Protein AF-A0A5R9QE87-F1 (afdb_monomer_lite)

Radius of gyration: 13.44 Å; chains: 1; bounding box: 31×34×35 Å

Foldseek 3Di:
DPDQDPQLVLCCQQPQVCPDFSPCNQVSCVVVVWHFDDPPQKTKTAHPVRQKIWIDGTNFKIKMWGAADPDPCNQVSSQVSNCVSQVHPGDPAPQDWGDRDNFIWTWGWDRPRTTMTMTGGDDD

Sequence (124 aa):
HPAPDPAIAAFRSICLETAPSFAGASAAARQLGIGLTDMGFVRLGMTADKSMGVQVKDNSECAVTTPSQADDQLTRRFLAMIAEVTGTPPGRQVPVKVSVGDQTFIFTHDRNGGEAYVMLRPEP

Secondary structure (DSSP, 8-state):
-PPPPHHHHHHIIIIITTTTTTTTHHHHHHHTT--PEE-SS-EEEE-TTSS-EEEEETTTEEEEEES----TTHHHHHHHHHHHHHTSPPPSSSSEEEEETTEEEEEEEE-SSSEEEEEEPPP-

Organism: NCBI:txid1056496

pLDDT: mean 92.94, std 8.83, range [39.59, 98.31]

Structure (mmCIF, N/CA/C/O backbone):
data_AF-A0A5R9QE87-F1
#
_entry.id   AF-A0A5R9QE87-F1
#
loop_
_atom_site.group_PDB
_atom_site.id
_atom_site.type_symbol
_atom_site.label_atom_id
_atom_site.label_alt_id
_atom_site.label_comp_id
_atom_site.label_asym_id
_atom_site.label_entity_id
_atom_site.label_seq_id
_atom_site.pdbx_PDB_ins_code
_atom_site.Cartn_x
_atom_site.Cartn_y
_atom_site.Cartn_z
_atom_site.occupancy
_atom_site.B_iso_or_equiv
_atom_site.auth_seq_id
_atom_site.auth_comp_id
_atom_site.auth_asym_id
_atom_site.auth_atom_id
_atom_site.pdbx_PDB_model_num
ATOM 1 N N . HIS A 1 1 ? -5.321 14.055 -16.253 1.00 39.59 1 HIS A N 1
ATOM 2 C CA . HIS A 1 1 ? -4.822 13.438 -15.009 1.00 39.59 1 HIS A CA 1
ATOM 3 C C . HIS A 1 1 ? -3.501 12.765 -15.346 1.00 39.59 1 HIS A C 1
ATOM 5 O O . HIS A 1 1 ? -3.499 12.040 -16.337 1.00 39.59 1 HIS A O 1
ATOM 11 N N . PRO A 1 2 ? -2.387 13.024 -14.639 1.00 50.38 2 PRO A N 1
ATOM 12 C CA . PRO A 1 2 ? -1.219 12.158 -14.775 1.00 50.38 2 PRO A CA 1
ATOM 13 C C . PRO A 1 2 ? -1.612 10.733 -14.362 1.00 50.38 2 PRO A C 1
ATOM 15 O O . PRO A 1 2 ? -2.500 10.560 -13.522 1.00 50.38 2 PRO A O 1
ATOM 18 N N . ALA A 1 3 ? -1.002 9.732 -14.994 1.00 58.00 3 ALA A N 1
ATOM 19 C CA . ALA A 1 3 ? -1.216 8.337 -14.630 1.00 58.00 3 ALA A CA 1
ATOM 20 C C . ALA A 1 3 ? -0.857 8.122 -13.144 1.00 58.00 3 ALA A C 1
ATOM 22 O O . ALA A 1 3 ? 0.055 8.792 -12.645 1.00 58.00 3 ALA A O 1
ATOM 23 N N . PRO A 1 4 ? -1.574 7.242 -12.422 1.00 68.25 4 PRO A N 1
ATOM 24 C CA . PRO A 1 4 ? -1.214 6.908 -11.052 1.00 68.25 4 PRO A CA 1
ATOM 25 C C . PRO A 1 4 ? 0.215 6.359 -11.005 1.00 68.25 4 PRO A C 1
ATOM 27 O O . PRO A 1 4 ? 0.641 5.639 -11.909 1.00 68.25 4 PRO A O 1
ATOM 30 N N . ASP A 1 5 ? 0.947 6.721 -9.952 1.00 89.06 5 ASP A N 1
ATOM 31 C CA . ASP A 1 5 ? 2.283 6.186 -9.699 1.00 89.06 5 ASP A CA 1
ATOM 32 C C . ASP A 1 5 ? 2.222 4.643 -9.630 1.00 89.06 5 ASP A C 1
ATOM 34 O O . ASP A 1 5 ? 1.341 4.114 -8.936 1.00 89.06 5 ASP A O 1
ATOM 38 N N . PRO A 1 6 ? 3.107 3.908 -10.335 1.00 92.69 6 PRO A N 1
ATOM 39 C CA . PRO A 1 6 ? 3.062 2.449 -10.379 1.00 92.69 6 PRO A CA 1
ATOM 40 C C . PRO A 1 6 ? 3.120 1.779 -9.003 1.00 92.69 6 PRO A C 1
ATOM 42 O O . PRO A 1 6 ? 2.453 0.765 -8.806 1.00 92.69 6 PRO A O 1
ATOM 45 N N . ALA A 1 7 ? 3.858 2.342 -8.041 1.00 95.25 7 ALA A N 1
ATOM 46 C CA . ALA A 1 7 ? 3.967 1.775 -6.701 1.00 95.25 7 ALA A CA 1
ATOM 47 C C . ALA A 1 7 ? 2.696 2.010 -5.882 1.00 95.25 7 ALA A C 1
ATOM 49 O O . ALA A 1 7 ? 2.234 1.101 -5.196 1.00 95.25 7 ALA A O 1
ATOM 50 N N . ILE A 1 8 ? 2.068 3.183 -6.008 1.00 96.81 8 ILE A N 1
ATOM 51 C CA . ILE A 1 8 ? 0.759 3.453 -5.389 1.00 96.81 8 ILE A CA 1
ATOM 52 C C . ILE A 1 8 ? -0.322 2.536 -5.986 1.00 96.81 8 ILE A C 1
ATOM 54 O O . ILE A 1 8 ? -1.160 2.006 -5.252 1.00 96.81 8 ILE A O 1
ATOM 58 N N . ALA A 1 9 ? -0.295 2.304 -7.302 1.00 95.94 9 ALA A N 1
ATOM 59 C CA . ALA A 1 9 ? -1.211 1.378 -7.968 1.00 95.94 9 ALA A CA 1
ATOM 60 C C . ALA A 1 9 ? -0.979 -0.080 -7.531 1.00 95.94 9 ALA A C 1
ATOM 62 O O . ALA A 1 9 ? -1.936 -0.800 -7.236 1.00 95.94 9 ALA A O 1
ATOM 63 N N . ALA A 1 10 ? 0.283 -0.501 -7.420 1.00 97.12 10 ALA A N 1
ATOM 64 C CA . ALA A 1 10 ? 0.641 -1.813 -6.895 1.00 97.12 10 ALA A CA 1
ATOM 65 C C . ALA A 1 10 ? 0.196 -1.976 -5.439 1.00 97.12 10 ALA A C 1
ATOM 67 O O . ALA A 1 10 ? -0.394 -2.994 -5.090 1.00 97.12 10 ALA A O 1
ATOM 68 N N . PHE A 1 11 ? 0.397 -0.960 -4.598 1.00 98.31 11 PHE A N 1
ATOM 69 C CA . PHE A 1 11 ? -0.050 -0.981 -3.210 1.00 98.31 11 PHE A CA 1
ATOM 70 C C . PHE A 1 11 ? -1.569 -1.126 -3.103 1.00 98.31 11 PHE A C 1
ATOM 72 O O . PHE A 1 11 ? -2.049 -1.933 -2.307 1.00 98.31 11 PHE A O 1
ATOM 79 N N . ARG A 1 12 ? -2.336 -0.388 -3.917 1.00 97.62 12 ARG A N 1
ATOM 80 C CA . ARG A 1 12 ? -3.797 -0.534 -3.981 1.00 97.62 12 ARG A CA 1
ATOM 81 C C . ARG A 1 12 ? -4.185 -1.990 -4.235 1.00 97.62 12 ARG A C 1
ATOM 83 O O . ARG A 1 12 ? -4.914 -2.569 -3.436 1.00 97.62 12 ARG A O 1
ATOM 90 N N . SER A 1 13 ? -3.662 -2.571 -5.313 1.00 97.38 13 SER A N 1
ATOM 91 C CA . SER A 1 13 ? -4.058 -3.906 -5.765 1.00 97.38 13 SER A CA 1
ATOM 92 C C . SER A 1 13 ? -3.563 -5.022 -4.844 1.00 97.38 13 SER A C 1
ATOM 94 O O . SER A 1 13 ? -4.297 -5.960 -4.548 1.00 97.38 13 SER A O 1
ATOM 96 N N . ILE A 1 14 ? -2.320 -4.929 -4.366 1.00 98.06 14 ILE A N 1
ATOM 97 C CA . ILE A 1 14 ? -1.693 -5.984 -3.567 1.00 98.06 14 ILE A CA 1
ATOM 98 C C . ILE A 1 14 ? -2.084 -5.869 -2.098 1.00 98.06 14 ILE A C 1
ATOM 100 O O . ILE A 1 14 ? -2.413 -6.884 -1.494 1.00 98.06 14 ILE A O 1
ATOM 104 N N . CYS A 1 15 ? -2.037 -4.673 -1.512 1.00 97.88 15 CYS A N 1
ATOM 105 C CA . CYS A 1 15 ? -2.247 -4.487 -0.079 1.00 97.88 15 CYS A CA 1
ATOM 106 C C . CYS A 1 15 ? -3.704 -4.163 0.239 1.00 97.88 15 CYS A C 1
ATOM 108 O O . CYS A 1 15 ? -4.350 -4.895 0.985 1.00 97.88 15 CYS A O 1
ATOM 110 N N . LEU A 1 16 ? -4.231 -3.076 -0.324 1.00 96.56 16 LEU A N 1
ATOM 111 C CA . LEU A 1 16 ? -5.503 -2.519 0.135 1.00 96.56 16 LEU A CA 1
ATOM 112 C C . LEU A 1 16 ? -6.711 -3.354 -0.311 1.00 96.56 16 LEU A C 1
ATOM 114 O O . LEU A 1 16 ? -7.603 -3.607 0.490 1.00 96.56 16 LEU A O 1
ATOM 118 N N . GLU A 1 17 ? -6.718 -3.836 -1.553 1.00 96.44 17 GLU A N 1
ATOM 119 C CA . GLU A 1 17 ? -7.808 -4.656 -2.104 1.00 96.44 17 GLU A CA 1
ATOM 120 C C . GLU A 1 17 ? -7.797 -6.105 -1.590 1.00 96.44 17 GLU A C 1
ATOM 122 O O . GLU A 1 17 ? -8.800 -6.808 -1.701 1.00 96.44 17 GLU A O 1
ATOM 127 N N . THR A 1 18 ? -6.686 -6.564 -1.001 1.00 96.88 18 THR A N 1
ATOM 128 C CA . THR A 1 18 ? -6.571 -7.924 -0.438 1.00 96.88 18 THR A CA 1
ATOM 129 C C . THR A 1 18 ? -6.587 -7.950 1.090 1.00 96.88 18 THR A C 1
ATOM 131 O O . THR A 1 18 ? -6.600 -9.025 1.701 1.00 96.88 18 THR A O 1
ATOM 134 N N . ALA A 1 19 ? -6.622 -6.777 1.720 1.00 95.94 19 ALA A N 1
ATOM 135 C CA . ALA A 1 19 ? -6.898 -6.619 3.134 1.00 95.94 19 ALA A CA 1
ATOM 136 C C . ALA A 1 19 ? -8.312 -7.145 3.483 1.00 95.94 19 ALA A C 1
ATOM 138 O O . ALA A 1 19 ? -9.198 -7.189 2.631 1.00 95.94 19 ALA A O 1
ATOM 139 N N . PRO A 1 20 ? -8.555 -7.557 4.739 1.00 94.69 20 PRO A N 1
ATOM 140 C CA . PRO A 1 20 ? -7.648 -7.429 5.877 1.00 94.69 20 PRO A CA 1
ATOM 141 C C . PRO A 1 20 ? -6.603 -8.550 5.995 1.00 94.69 20 PRO A C 1
ATOM 143 O O . PRO A 1 20 ? -5.625 -8.365 6.715 1.00 94.69 20 PRO A O 1
ATOM 146 N N . SER A 1 21 ? -6.781 -9.701 5.340 1.00 93.88 21 SER A N 1
ATOM 147 C CA . SER A 1 21 ? -5.917 -10.880 5.547 1.00 93.88 21 SER A CA 1
ATOM 148 C C . SER A 1 21 ? -4.694 -10.948 4.632 1.00 93.88 21 SER A C 1
ATOM 150 O O . SER A 1 21 ? -3.725 -11.625 4.970 1.00 93.88 21 SER A O 1
ATOM 152 N N . PHE A 1 22 ? -4.732 -10.253 3.494 1.00 95.62 22 PHE A N 1
ATOM 153 C CA . PHE A 1 22 ? -3.742 -10.311 2.416 1.00 95.62 22 PHE A CA 1
ATOM 154 C C . PHE A 1 22 ? -3.695 -11.643 1.647 1.00 95.62 22 PHE A C 1
ATOM 156 O O . PHE A 1 22 ? -2.727 -11.937 0.936 1.00 95.62 22 PHE A O 1
ATOM 163 N N . ALA A 1 23 ? -4.749 -12.462 1.730 1.00 94.75 23 ALA A N 1
ATOM 164 C CA . ALA A 1 23 ? -4.802 -13.768 1.064 1.00 94.75 23 ALA A CA 1
ATOM 165 C C . ALA A 1 23 ? -4.642 -13.666 -0.470 1.00 94.75 23 ALA A C 1
ATOM 167 O O . ALA A 1 23 ? -3.957 -14.482 -1.087 1.00 94.75 23 ALA A O 1
ATOM 168 N N . GLY A 1 24 ? -5.212 -12.623 -1.084 1.00 96.25 24 GLY A N 1
ATOM 169 C CA . GLY A 1 24 ? -5.120 -12.370 -2.527 1.00 96.25 24 GLY A CA 1
ATOM 170 C C . GLY A 1 24 ? -3.789 -11.773 -3.001 1.00 96.25 24 GLY A C 1
ATOM 171 O O . GLY A 1 24 ? -3.556 -11.702 -4.208 1.00 96.25 24 GLY A O 1
ATOM 172 N N . ALA A 1 25 ? -2.901 -11.365 -2.087 1.00 97.06 25 ALA A N 1
ATOM 173 C CA . ALA A 1 25 ? -1.736 -10.542 -2.418 1.00 97.06 25 ALA A CA 1
ATOM 174 C C . ALA A 1 25 ? -0.781 -11.213 -3.419 1.00 97.06 25 ALA A C 1
ATOM 176 O O . ALA A 1 25 ? -0.321 -10.569 -4.357 1.00 97.06 25 ALA A O 1
ATOM 177 N N . SER A 1 26 ? -0.531 -12.523 -3.295 1.00 96.38 26 SER A N 1
ATOM 178 C CA . SER A 1 26 ? 0.308 -13.257 -4.258 1.00 96.38 26 SER A CA 1
ATOM 179 C C . SER A 1 26 ? -0.290 -13.300 -5.663 1.00 96.38 26 SER A C 1
ATOM 181 O O . SER A 1 26 ? 0.459 -13.263 -6.636 1.00 96.38 26 SER A O 1
ATOM 183 N N . ALA A 1 27 ? -1.615 -13.401 -5.791 1.00 97.38 27 ALA A N 1
ATOM 184 C CA . ALA A 1 27 ? -2.264 -13.412 -7.097 1.00 97.38 27 ALA A CA 1
ATOM 185 C C . ALA A 1 27 ? -2.202 -12.023 -7.748 1.00 97.38 27 ALA A C 1
ATOM 187 O O . ALA A 1 27 ? -1.815 -11.921 -8.911 1.00 97.38 27 ALA A O 1
ATOM 188 N N . ALA A 1 28 ? -2.487 -10.968 -6.979 1.00 97.44 28 ALA A N 1
ATOM 189 C CA . ALA A 1 28 ? -2.382 -9.581 -7.430 1.00 97.44 28 ALA A CA 1
ATOM 190 C C . ALA A 1 28 ? -0.941 -9.214 -7.831 1.00 97.44 28 ALA A C 1
ATOM 192 O O . ALA A 1 28 ? -0.702 -8.698 -8.919 1.00 97.44 28 ALA A O 1
ATOM 193 N N . ALA A 1 29 ? 0.049 -9.576 -7.009 1.00 97.00 29 ALA A N 1
ATOM 194 C CA . ALA A 1 29 ? 1.460 -9.327 -7.299 1.00 97.00 29 ALA A CA 1
ATOM 195 C C . ALA A 1 29 ? 1.911 -9.987 -8.614 1.00 97.00 29 ALA A C 1
ATOM 197 O O . ALA A 1 29 ? 2.606 -9.366 -9.418 1.00 97.00 29 ALA A O 1
ATOM 198 N N . ARG A 1 30 ? 1.451 -11.215 -8.894 1.00 96.31 30 ARG A N 1
ATOM 199 C CA . ARG A 1 30 ? 1.761 -11.918 -10.150 1.00 96.31 30 ARG A CA 1
ATOM 200 C C . ARG A 1 30 ? 1.217 -11.204 -11.385 1.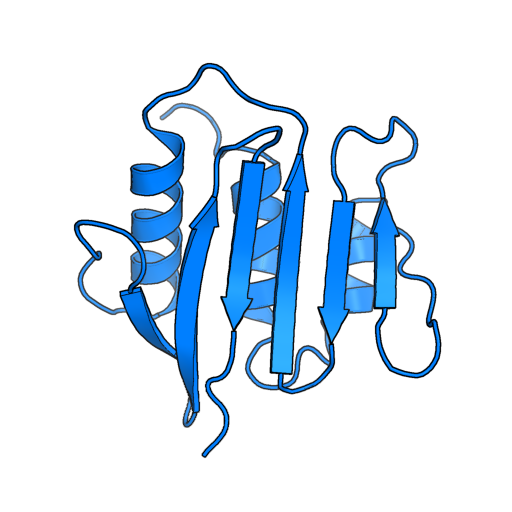00 96.31 30 ARG A C 1
ATOM 202 O O . ARG A 1 30 ? 1.890 -11.216 -12.411 1.00 96.31 30 ARG A O 1
ATOM 209 N N . GLN A 1 31 ? 0.048 -10.565 -11.298 1.00 94.75 31 GLN A N 1
ATOM 210 C CA . GLN A 1 31 ? -0.504 -9.765 -12.404 1.00 94.75 31 GLN A CA 1
ATOM 211 C C . GLN A 1 31 ? 0.379 -8.555 -12.741 1.00 94.75 31 GLN A C 1
ATOM 213 O O . GLN A 1 31 ? 0.364 -8.078 -13.871 1.00 94.75 31 GLN A O 1
ATOM 218 N N . LEU A 1 32 ? 1.188 -8.109 -11.779 1.00 92.75 32 LEU A N 1
ATOM 219 C CA . LEU A 1 32 ? 2.155 -7.021 -11.919 1.00 92.75 32 LEU A CA 1
ATOM 220 C C . LEU A 1 32 ? 3.579 -7.526 -12.214 1.00 92.75 32 LEU A C 1
ATOM 222 O O . LEU A 1 32 ? 4.533 -6.754 -12.167 1.00 92.75 32 LEU A O 1
ATOM 226 N N . GLY A 1 33 ? 3.744 -8.820 -12.509 1.00 94.19 33 GLY A N 1
ATOM 227 C CA . GLY A 1 33 ? 5.047 -9.425 -12.797 1.00 94.19 33 GLY A CA 1
ATOM 228 C C . GLY A 1 33 ? 5.925 -9.661 -11.563 1.00 94.19 33 GLY A C 1
ATOM 229 O O . GLY A 1 33 ? 7.123 -9.896 -11.708 1.00 94.19 33 GLY A O 1
ATOM 230 N N . ILE A 1 34 ? 5.353 -9.615 -10.355 1.00 96.69 34 ILE A N 1
ATOM 231 C CA . ILE A 1 34 ? 6.070 -9.799 -9.089 1.00 96.69 34 ILE A CA 1
ATOM 232 C C . ILE A 1 34 ? 5.787 -11.201 -8.543 1.00 96.69 34 ILE A C 1
ATOM 234 O O . ILE A 1 34 ? 4.671 -11.536 -8.137 1.00 96.69 34 ILE A O 1
ATOM 238 N N . GLY A 1 35 ? 6.822 -12.039 -8.509 1.00 96.25 35 GLY A N 1
ATOM 239 C CA . GLY A 1 35 ? 6.759 -13.356 -7.883 1.00 96.25 35 GLY A CA 1
ATOM 240 C C . GLY A 1 35 ? 7.036 -13.269 -6.386 1.00 96.25 35 GLY A C 1
ATOM 241 O O . GLY A 1 35 ? 8.193 -13.167 -5.988 1.00 96.25 35 GLY A O 1
ATOM 242 N N . LEU A 1 36 ? 5.992 -13.333 -5.552 1.00 96.44 36 LEU A N 1
ATOM 243 C CA . LEU A 1 36 ? 6.182 -13.429 -4.103 1.00 96.44 36 LEU A CA 1
ATOM 244 C C . LEU A 1 36 ? 6.705 -14.820 -3.721 1.00 96.44 36 LEU A C 1
ATOM 246 O O . LEU A 1 36 ? 6.076 -15.833 -4.030 1.00 96.44 36 LEU A O 1
ATOM 250 N N . THR A 1 37 ? 7.834 -14.839 -3.023 1.00 95.94 37 THR A N 1
ATOM 251 C CA . THR A 1 37 ? 8.466 -16.015 -2.425 1.00 95.94 37 THR A CA 1
ATOM 252 C C . THR A 1 37 ? 8.134 -16.056 -0.942 1.00 95.94 37 THR A C 1
ATOM 254 O O . THR A 1 37 ? 8.264 -15.047 -0.250 1.00 95.94 37 THR A O 1
ATOM 257 N N . ASP A 1 38 ? 7.690 -17.212 -0.463 1.00 93.75 38 ASP A N 1
ATOM 258 C CA . ASP A 1 38 ? 7.369 -17.434 0.944 1.00 93.75 38 ASP A CA 1
ATOM 259 C C . ASP A 1 38 ? 8.644 -17.727 1.751 1.00 93.75 38 ASP A C 1
ATOM 261 O O . ASP A 1 38 ? 9.401 -18.639 1.417 1.00 93.75 38 ASP A O 1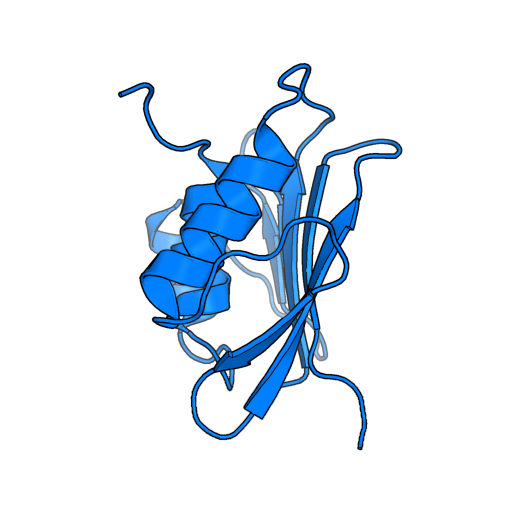
ATOM 265 N N . MET A 1 39 ? 8.879 -16.936 2.798 1.00 91.00 39 MET A N 1
ATOM 266 C CA . MET A 1 39 ? 10.011 -17.054 3.724 1.00 91.00 39 MET A CA 1
ATOM 267 C C . MET A 1 39 ? 9.576 -17.579 5.109 1.00 91.00 39 MET A C 1
ATOM 269 O O . MET A 1 39 ? 10.252 -17.347 6.112 1.00 91.00 39 MET A O 1
ATOM 273 N N . GLY A 1 40 ? 8.422 -18.240 5.198 1.00 88.56 40 GLY A N 1
ATOM 274 C CA . GLY A 1 40 ? 7.831 -18.819 6.407 1.00 88.56 40 GLY A CA 1
ATOM 275 C C . GLY A 1 40 ? 6.917 -17.857 7.169 1.00 88.56 40 GLY A C 1
ATOM 276 O O . GLY A 1 40 ? 5.789 -18.209 7.497 1.00 88.56 40 GLY A O 1
ATOM 277 N N . PHE A 1 41 ? 7.385 -16.637 7.449 1.00 85.69 41 PHE A N 1
ATOM 278 C CA . PHE A 1 41 ? 6.609 -15.618 8.184 1.00 85.69 41 PHE A CA 1
ATOM 279 C C . PHE A 1 41 ? 6.264 -14.388 7.349 1.00 85.69 41 PHE A C 1
ATOM 281 O O . PHE A 1 41 ? 5.491 -13.535 7.781 1.00 85.69 41 PHE A O 1
ATOM 288 N N . VAL A 1 42 ? 6.872 -14.267 6.175 1.00 94.62 42 VAL A N 1
ATOM 289 C CA . VAL A 1 42 ? 6.736 -13.118 5.291 1.00 94.62 42 VAL A CA 1
ATOM 290 C C . VAL A 1 42 ? 6.883 -13.587 3.854 1.00 94.62 42 VAL A C 1
ATOM 292 O O . VAL A 1 42 ? 7.698 -14.458 3.553 1.00 94.62 42 VAL A O 1
ATOM 295 N N . ARG A 1 43 ? 6.095 -13.006 2.959 1.00 97.25 43 ARG A N 1
ATOM 296 C CA . ARG A 1 43 ? 6.198 -13.205 1.518 1.00 97.25 43 ARG A CA 1
ATOM 297 C C . ARG A 1 43 ? 6.857 -11.976 0.907 1.00 97.25 43 ARG A C 1
ATOM 299 O O . ARG A 1 43 ? 6.402 -10.858 1.138 1.00 97.25 43 ARG A O 1
ATOM 306 N N . LEU A 1 44 ? 7.921 -12.182 0.138 1.00 97.12 44 LEU A N 1
ATOM 307 C CA . LEU A 1 44 ? 8.723 -11.114 -0.462 1.00 97.12 44 LEU A CA 1
ATOM 308 C C . LEU A 1 44 ? 8.827 -11.306 -1.968 1.00 97.12 44 LEU A C 1
ATOM 310 O O . LEU A 1 44 ? 9.024 -12.421 -2.442 1.00 97.12 44 LEU A O 1
ATOM 314 N N . GLY A 1 45 ? 8.757 -10.227 -2.730 1.00 97.00 45 GLY A N 1
ATOM 315 C CA . GLY A 1 45 ? 9.044 -10.270 -4.158 1.00 97.00 45 GLY A CA 1
ATOM 316 C C . GLY A 1 45 ? 9.458 -8.913 -4.684 1.00 97.00 45 GLY A C 1
ATOM 317 O O . GLY A 1 45 ? 9.220 -7.888 -4.052 1.00 97.00 45 GLY A O 1
ATOM 318 N N . MET A 1 46 ? 10.092 -8.912 -5.848 1.00 97.00 46 MET A N 1
ATOM 319 C CA . MET A 1 46 ? 10.465 -7.692 -6.553 1.00 97.00 46 MET A CA 1
ATOM 320 C C . MET A 1 46 ? 10.170 -7.851 -8.040 1.00 97.00 46 MET A C 1
ATOM 322 O O . MET A 1 46 ? 10.070 -8.973 -8.547 1.00 97.00 46 MET A O 1
ATOM 326 N N . THR A 1 47 ? 10.051 -6.732 -8.742 1.00 95.56 47 THR A N 1
ATOM 327 C CA . THR A 1 47 ? 10.095 -6.715 -10.204 1.00 95.56 47 THR A CA 1
ATOM 328 C C . THR A 1 47 ? 11.477 -7.155 -10.703 1.00 95.56 47 THR A C 1
ATOM 330 O O . THR A 1 47 ? 12.479 -7.052 -9.991 1.00 95.56 47 THR A O 1
ATOM 333 N N . ALA A 1 48 ? 11.556 -7.652 -11.941 1.00 92.94 48 ALA A N 1
ATOM 334 C CA . ALA A 1 48 ? 12.805 -8.173 -12.513 1.00 92.94 48 ALA A CA 1
ATOM 335 C C . ALA A 1 48 ? 13.927 -7.118 -12.599 1.00 92.94 48 ALA A C 1
ATOM 337 O O . ALA A 1 48 ? 15.104 -7.439 -12.441 1.00 92.94 48 ALA A O 1
ATOM 338 N N . ASP A 1 49 ? 13.552 -5.858 -12.815 1.00 93.12 49 ASP A N 1
ATOM 339 C CA . ASP A 1 49 ? 14.437 -4.689 -12.834 1.00 93.12 49 ASP A CA 1
ATOM 340 C C . ASP A 1 49 ? 14.743 -4.131 -11.430 1.00 93.12 49 ASP A C 1
ATOM 342 O O . ASP A 1 49 ? 15.532 -3.197 -11.302 1.00 93.12 49 ASP A O 1
ATOM 346 N N . LYS A 1 50 ? 14.145 -4.709 -10.377 1.00 92.25 50 LYS A N 1
ATOM 347 C CA . LYS A 1 50 ? 14.275 -4.306 -8.967 1.00 92.25 50 LYS A CA 1
ATOM 348 C C . LYS A 1 50 ? 13.814 -2.876 -8.671 1.00 92.25 50 LYS A C 1
ATOM 350 O O . LYS A 1 50 ? 14.178 -2.324 -7.634 1.00 92.25 50 LYS A O 1
ATOM 355 N N . SER A 1 51 ? 13.014 -2.276 -9.550 1.00 93.75 51 SER A N 1
ATOM 356 C CA . SER A 1 51 ? 12.462 -0.935 -9.340 1.00 93.75 51 SER A CA 1
ATOM 357 C C . SER A 1 51 ? 11.344 -0.908 -8.295 1.00 93.75 51 SER A C 1
ATOM 359 O O . SER A 1 51 ? 11.087 0.144 -7.711 1.00 93.75 51 SER A O 1
ATOM 361 N N . MET A 1 52 ? 10.716 -2.054 -8.014 1.00 96.25 52 MET A N 1
ATOM 362 C CA . MET A 1 52 ? 9.658 -2.172 -7.018 1.00 96.25 52 MET A CA 1
A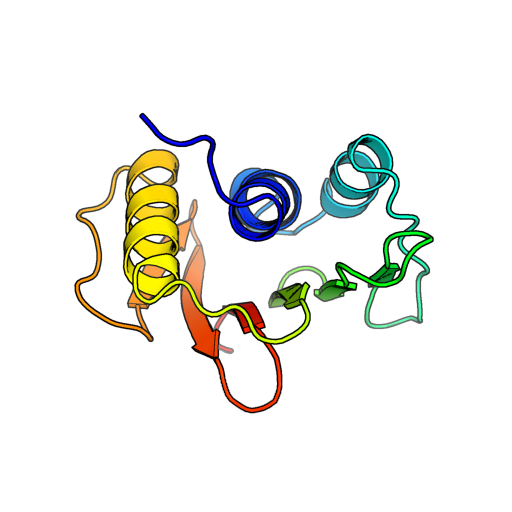TOM 363 C C . MET A 1 52 ? 9.779 -3.475 -6.223 1.00 96.25 52 MET A C 1
ATOM 365 O O . MET A 1 52 ? 9.966 -4.553 -6.790 1.00 96.25 52 MET A O 1
ATOM 369 N N . GLY A 1 53 ? 9.658 -3.365 -4.903 1.00 96.94 53 GLY A N 1
ATOM 370 C CA . GLY A 1 53 ? 9.602 -4.471 -3.955 1.00 96.94 53 GLY A CA 1
ATOM 371 C C . GLY A 1 53 ? 8.247 -4.556 -3.263 1.00 96.94 53 GLY A C 1
ATOM 372 O O . GLY A 1 53 ? 7.538 -3.564 -3.124 1.00 96.94 53 GLY A O 1
ATOM 373 N N . VAL A 1 54 ? 7.888 -5.759 -2.830 1.00 98.25 54 VAL A N 1
ATOM 374 C CA . VAL A 1 54 ? 6.645 -6.054 -2.119 1.00 98.25 54 VAL A CA 1
ATOM 375 C C . VAL A 1 54 ? 6.956 -6.970 -0.948 1.00 98.25 54 VAL A C 1
ATOM 377 O O . VAL A 1 54 ? 7.615 -7.998 -1.116 1.00 98.25 54 VAL A O 1
ATOM 380 N N . GLN A 1 55 ? 6.436 -6.612 0.220 1.00 98.19 55 GLN A N 1
ATOM 381 C CA . GLN A 1 55 ? 6.482 -7.408 1.437 1.00 98.19 55 GLN A CA 1
ATOM 382 C C . GLN A 1 55 ? 5.067 -7.629 1.955 1.00 98.19 55 GLN A C 1
ATOM 384 O O . GLN A 1 55 ? 4.301 -6.681 2.090 1.00 98.19 55 GLN A O 1
ATOM 389 N N . VAL A 1 56 ? 4.722 -8.875 2.272 1.00 98.12 56 VAL A N 1
ATOM 390 C CA . VAL A 1 56 ? 3.418 -9.228 2.837 1.00 98.12 56 VAL A CA 1
ATOM 391 C C . VAL A 1 56 ? 3.613 -10.153 4.024 1.00 98.12 56 VAL A C 1
ATOM 393 O O . VAL A 1 56 ? 4.133 -11.258 3.884 1.00 98.12 56 VAL A O 1
ATOM 396 N N . LYS A 1 57 ? 3.162 -9.713 5.191 1.00 96.88 57 LYS A N 1
ATOM 397 C CA . LYS A 1 57 ? 3.013 -10.520 6.396 1.00 96.88 57 LYS A CA 1
ATOM 398 C C . LYS A 1 57 ? 1.524 -10.706 6.653 1.00 96.88 57 LYS A C 1
ATOM 400 O O . LYS A 1 57 ? 0.819 -9.757 7.005 1.00 96.88 57 LYS A O 1
ATOM 405 N N . ASP A 1 58 ? 1.047 -11.929 6.470 1.00 93.62 58 ASP A N 1
ATOM 406 C CA . ASP A 1 58 ? -0.379 -12.245 6.520 1.00 93.62 58 ASP A CA 1
ATOM 407 C C . ASP A 1 58 ? -1.026 -11.741 7.810 1.00 93.62 58 ASP A C 1
ATOM 409 O O . ASP A 1 58 ? -0.476 -11.877 8.904 1.00 93.62 58 ASP A O 1
ATOM 413 N N . ASN A 1 59 ? -2.209 -11.140 7.670 1.00 92.44 59 ASN A N 1
ATOM 414 C CA . ASN A 1 59 ? -2.978 -10.538 8.763 1.00 92.44 59 ASN A CA 1
ATOM 415 C C . ASN A 1 59 ? -2.279 -9.412 9.552 1.00 92.44 59 ASN A C 1
ATOM 417 O O . ASN A 1 59 ? -2.846 -8.951 10.540 1.00 92.44 59 ASN A O 1
ATOM 421 N N . SER A 1 60 ? -1.088 -8.957 9.159 1.00 94.56 60 SER A N 1
ATOM 422 C CA . SER A 1 60 ? -0.290 -8.028 9.968 1.00 94.56 60 SER A CA 1
ATOM 423 C C . SER A 1 60 ? 0.208 -6.831 9.173 1.00 94.56 60 SER A C 1
ATOM 425 O O . SER A 1 60 ? -0.050 -5.705 9.580 1.00 94.56 60 SER A O 1
ATOM 427 N N . GLU A 1 61 ? 0.878 -7.036 8.045 1.00 96.88 61 GLU A N 1
ATOM 428 C CA . GLU A 1 61 ? 1.536 -5.947 7.326 1.00 96.88 61 GLU A CA 1
ATOM 429 C C . GLU A 1 61 ? 1.560 -6.207 5.822 1.00 96.88 61 GLU A C 1
ATOM 431 O O . GLU A 1 61 ? 1.753 -7.336 5.375 1.00 96.88 61 GLU A O 1
ATOM 436 N N . CYS A 1 62 ? 1.415 -5.151 5.032 1.00 98.12 62 CYS A N 1
ATOM 437 C CA . CYS A 1 62 ? 1.736 -5.170 3.616 1.00 98.12 62 CYS A CA 1
ATOM 438 C C . CYS A 1 62 ? 2.457 -3.877 3.240 1.00 98.12 62 CYS A C 1
ATOM 440 O O . CYS A 1 62 ? 2.023 -2.788 3.620 1.00 98.12 62 CYS A O 1
ATOM 442 N N . ALA A 1 63 ? 3.560 -3.997 2.508 1.00 98.19 63 ALA A N 1
ATOM 443 C CA . ALA A 1 63 ? 4.376 -2.871 2.097 1.00 98.19 63 ALA A CA 1
ATOM 444 C C . ALA A 1 63 ? 4.796 -2.981 0.631 1.00 98.19 63 ALA A C 1
ATOM 446 O O . ALA A 1 63 ? 5.075 -4.070 0.126 1.00 98.19 63 ALA A O 1
ATOM 447 N N . VAL A 1 64 ? 4.879 -1.828 -0.028 1.00 98.31 64 VAL A N 1
ATOM 448 C CA . VAL A 1 64 ? 5.455 -1.670 -1.366 1.00 98.31 64 VAL A CA 1
ATOM 449 C C . VAL A 1 64 ? 6.588 -0.662 -1.279 1.00 98.31 64 VAL A C 1
ATOM 451 O O . VAL A 1 64 ? 6.417 0.412 -0.702 1.00 98.31 64 VAL A O 1
ATOM 454 N N . THR A 1 65 ? 7.740 -1.005 -1.845 1.00 97.56 65 THR A N 1
ATOM 455 C CA . THR A 1 65 ? 8.945 -0.176 -1.800 1.00 97.56 65 THR A CA 1
ATOM 456 C C . THR A 1 65 ? 9.470 0.141 -3.191 1.00 97.56 65 THR A C 1
ATOM 458 O O . THR A 1 65 ? 9.358 -0.675 -4.103 1.00 97.56 65 THR A O 1
ATOM 461 N N . THR A 1 66 ? 10.074 1.315 -3.357 1.00 96.62 66 THR A N 1
ATOM 462 C CA . THR A 1 66 ? 10.810 1.714 -4.568 1.00 96.62 66 THR A CA 1
ATOM 463 C C . THR A 1 66 ? 12.098 2.445 -4.191 1.00 96.62 66 THR A C 1
ATOM 465 O O . THR A 1 66 ? 12.243 2.887 -3.048 1.00 96.62 66 THR A O 1
ATOM 468 N N . PRO A 1 67 ? 13.038 2.657 -5.129 1.00 95.12 67 PRO A N 1
ATOM 469 C CA . PRO A 1 67 ? 14.035 3.712 -4.987 1.00 95.12 67 PRO A CA 1
ATOM 470 C C . PRO A 1 67 ? 13.382 5.082 -4.754 1.00 95.12 67 PRO A C 1
ATOM 472 O O . PRO A 1 67 ? 12.197 5.268 -5.040 1.00 95.12 67 PRO A O 1
ATOM 475 N N . SER A 1 68 ? 14.166 6.042 -4.260 1.00 93.75 68 SER A N 1
ATOM 476 C CA . SER A 1 68 ? 13.694 7.406 -4.014 1.00 93.75 68 SER A CA 1
ATOM 477 C C . SER A 1 68 ? 13.167 8.053 -5.288 1.00 93.75 68 SER A C 1
ATOM 479 O O . SER A 1 68 ? 13.775 7.950 -6.357 1.00 93.75 68 SER A O 1
ATOM 481 N N . GLN A 1 69 ? 12.061 8.770 -5.150 1.00 91.94 69 GLN A N 1
ATOM 482 C CA . GLN A 1 69 ? 11.414 9.466 -6.250 1.00 91.94 69 GLN A CA 1
ATOM 483 C C . GLN A 1 69 ? 11.388 10.970 -5.979 1.00 91.94 69 GLN A C 1
ATOM 485 O O . GLN A 1 69 ? 11.191 11.410 -4.851 1.00 91.94 69 GLN A O 1
ATOM 490 N N . ALA A 1 70 ? 11.564 11.787 -7.020 1.00 89.69 70 ALA A N 1
ATOM 491 C CA . ALA A 1 70 ? 11.599 13.245 -6.872 1.00 89.69 70 ALA A CA 1
ATOM 492 C C . ALA A 1 70 ? 10.211 13.885 -6.657 1.00 89.69 70 ALA A C 1
ATOM 494 O O . ALA A 1 70 ? 10.130 15.052 -6.281 1.00 89.69 70 ALA A O 1
ATOM 495 N N . ASP A 1 71 ? 9.122 13.151 -6.904 1.00 90.50 71 ASP A N 1
ATOM 496 C CA . ASP A 1 71 ? 7.759 13.683 -6.822 1.00 90.50 71 ASP A CA 1
ATOM 497 C C . ASP A 1 71 ? 7.366 13.958 -5.356 1.00 90.50 71 ASP A C 1
ATOM 499 O O . ASP A 1 71 ? 7.384 13.077 -4.496 1.00 90.50 71 ASP A O 1
ATOM 503 N N . ASP A 1 72 ? 7.026 15.208 -5.043 1.00 89.06 72 ASP A N 1
ATOM 504 C CA . ASP A 1 72 ? 6.628 15.657 -3.706 1.00 89.06 72 ASP A CA 1
ATOM 505 C C . ASP A 1 72 ? 5.139 15.400 -3.398 1.00 89.06 72 ASP A C 1
ATOM 507 O O . ASP A 1 72 ? 4.685 15.569 -2.264 1.00 89.06 72 ASP A O 1
ATOM 511 N N . GLN A 1 73 ? 4.368 14.952 -4.391 1.00 93.06 73 GLN A N 1
ATOM 512 C CA . GLN A 1 73 ? 2.940 14.654 -4.291 1.00 93.06 73 GLN A CA 1
ATOM 513 C C . GLN A 1 73 ? 2.650 13.209 -3.887 1.00 93.06 73 GLN A C 1
ATOM 515 O O . GLN A 1 73 ? 1.482 12.883 -3.666 1.00 93.06 73 GLN A O 1
ATOM 520 N N . LEU A 1 74 ? 3.660 12.341 -3.789 1.00 94.50 74 LEU A N 1
ATOM 521 C CA . LEU A 1 74 ? 3.473 10.902 -3.564 1.00 94.50 74 LEU A CA 1
ATOM 522 C C . LEU A 1 74 ? 2.655 10.604 -2.307 1.00 94.50 74 LEU A C 1
ATOM 524 O O . LEU A 1 74 ? 1.645 9.910 -2.389 1.00 94.50 74 LEU A O 1
ATOM 528 N N . THR A 1 75 ? 2.984 11.234 -1.175 1.00 95.50 75 THR A N 1
ATOM 529 C CA . THR A 1 75 ? 2.202 11.083 0.064 1.00 95.50 75 THR A CA 1
ATOM 530 C C . THR A 1 75 ? 0.747 11.520 -0.120 1.00 95.50 75 THR A C 1
ATOM 532 O O . THR A 1 75 ? -0.165 10.848 0.354 1.00 95.50 75 THR A O 1
ATOM 535 N N . ARG A 1 76 ? 0.496 12.627 -0.834 1.00 95.31 76 ARG A N 1
ATOM 536 C CA . ARG A 1 76 ? -0.872 13.110 -1.085 1.00 95.31 76 ARG A CA 1
ATOM 537 C C . ARG A 1 76 ? -1.657 12.151 -1.977 1.00 95.31 76 ARG A C 1
ATOM 539 O O . ARG A 1 76 ? -2.809 11.861 -1.672 1.00 95.31 76 ARG A O 1
ATOM 546 N N . ARG A 1 77 ? -1.045 11.641 -3.050 1.00 95.25 77 ARG A N 1
ATOM 547 C CA . ARG A 1 77 ? -1.670 10.657 -3.949 1.00 95.25 77 ARG A CA 1
ATOM 548 C C . ARG A 1 77 ? -1.944 9.337 -3.234 1.00 95.25 77 ARG A C 1
ATOM 550 O O . ARG A 1 77 ? -3.010 8.765 -3.424 1.00 95.25 77 ARG A O 1
ATOM 557 N N . PHE A 1 78 ? -1.028 8.897 -2.374 1.00 97.06 78 PHE A N 1
ATOM 558 C CA . PHE A 1 78 ? -1.196 7.700 -1.556 1.00 97.06 78 PHE A CA 1
ATOM 559 C C . PHE A 1 78 ? -2.396 7.827 -0.610 1.00 97.06 78 PHE A C 1
ATOM 561 O O . PHE A 1 78 ? -3.281 6.974 -0.613 1.00 97.06 78 PHE A O 1
ATOM 568 N N . LEU A 1 79 ? -2.485 8.937 0.130 1.00 96.88 79 LEU A N 1
ATOM 569 C CA . LEU A 1 79 ? -3.607 9.217 1.032 1.00 96.88 79 LEU A CA 1
ATOM 570 C C . LEU A 1 79 ? -4.942 9.379 0.288 1.00 96.88 79 LEU A C 1
ATOM 572 O O . LEU A 1 79 ? -5.976 8.945 0.794 1.00 96.88 79 LEU A O 1
ATOM 576 N N . ALA A 1 80 ? -4.928 9.978 -0.906 1.00 95.94 80 ALA A N 1
ATOM 577 C CA . ALA A 1 80 ? -6.113 10.094 -1.754 1.00 95.94 80 ALA A CA 1
ATOM 578 C C . ALA A 1 80 ? -6.598 8.724 -2.255 1.00 95.94 80 ALA A C 1
ATOM 580 O O . ALA A 1 80 ? -7.795 8.457 -2.214 1.00 95.94 80 ALA A O 1
ATOM 581 N N . MET A 1 81 ? -5.678 7.844 -2.666 1.00 96.31 81 MET A N 1
ATOM 582 C CA . MET A 1 81 ? -6.002 6.478 -3.084 1.00 96.31 81 MET A CA 1
ATOM 583 C C . MET A 1 81 ? -6.613 5.670 -1.933 1.00 96.31 81 MET A C 1
ATOM 585 O O . MET A 1 81 ? -7.630 5.011 -2.136 1.00 96.31 81 MET A O 1
ATOM 589 N N . ILE A 1 82 ? -6.052 5.765 -0.720 1.00 96.56 82 ILE A N 1
ATOM 590 C CA . ILE A 1 82 ? -6.621 5.088 0.455 1.00 96.56 82 ILE A CA 1
ATOM 591 C C . ILE A 1 82 ? -8.060 5.558 0.677 1.00 96.56 82 ILE A C 1
ATOM 593 O O . ILE A 1 82 ? -8.959 4.731 0.756 1.00 96.56 82 ILE A O 1
ATOM 597 N N . ALA A 1 83 ? -8.278 6.875 0.707 1.00 95.69 83 ALA A N 1
ATOM 598 C CA . ALA A 1 83 ? -9.592 7.482 0.903 1.00 95.69 83 ALA A CA 1
ATOM 599 C C . ALA A 1 83 ? -10.634 7.046 -0.135 1.00 95.69 83 ALA A C 1
ATOM 601 O O . ALA A 1 83 ? -11.780 6.776 0.219 1.00 95.69 83 ALA A O 1
ATOM 602 N N . GLU A 1 84 ? -10.233 6.964 -1.406 1.00 94.75 84 GLU A N 1
ATOM 603 C CA . GLU A 1 84 ? -11.087 6.497 -2.499 1.00 94.75 84 GLU A CA 1
ATOM 604 C C . GLU A 1 84 ? -11.550 5.054 -2.268 1.00 94.75 84 GLU A C 1
ATOM 606 O O . GLU A 1 84 ? -12.739 4.764 -2.376 1.00 94.75 84 GLU A O 1
ATOM 611 N N . VAL A 1 85 ? -10.625 4.156 -1.921 1.00 93.81 85 VAL A N 1
ATOM 612 C CA . VAL A 1 85 ? -10.913 2.722 -1.775 1.00 93.81 85 VAL A CA 1
ATOM 613 C C . VAL A 1 85 ? -11.682 2.418 -0.489 1.00 93.81 85 VAL A C 1
ATOM 615 O O . VAL A 1 85 ? -12.549 1.547 -0.487 1.00 93.81 85 VAL A O 1
ATOM 618 N N . THR A 1 86 ? -11.400 3.125 0.607 1.00 93.38 86 THR A N 1
ATOM 619 C CA . THR A 1 86 ? -12.046 2.883 1.909 1.00 93.38 86 THR A CA 1
ATOM 620 C C . THR A 1 86 ? -13.317 3.701 2.123 1.00 93.38 86 THR A C 1
ATOM 622 O O . THR A 1 86 ? -14.018 3.490 3.112 1.00 93.38 86 THR A O 1
ATOM 625 N N . GLY A 1 87 ? -13.619 4.659 1.241 1.00 92.81 87 GLY A N 1
ATOM 626 C CA . GLY A 1 87 ? -14.753 5.571 1.403 1.00 92.81 87 GLY A CA 1
ATOM 627 C C . GLY A 1 87 ? -14.615 6.513 2.606 1.00 92.81 87 GLY A C 1
ATOM 628 O O . GLY A 1 87 ? -15.614 7.044 3.091 1.00 92.81 87 GLY A O 1
ATOM 629 N N . THR A 1 88 ? -13.397 6.718 3.117 1.00 89.88 88 THR A N 1
ATOM 630 C CA . THR A 1 88 ? -13.128 7.614 4.252 1.00 89.88 88 THR A CA 1
ATOM 631 C C . THR A 1 88 ? -12.590 8.964 3.783 1.00 89.88 88 THR A C 1
ATOM 633 O O . THR A 1 88 ? -11.958 9.031 2.732 1.00 89.88 88 THR A O 1
ATOM 636 N N . PRO A 1 89 ? -12.745 10.052 4.561 1.00 90.19 89 PRO A N 1
ATOM 637 C CA . PRO A 1 89 ? -12.101 11.321 4.235 1.00 90.19 89 PRO A CA 1
ATOM 638 C C . PRO A 1 89 ? -10.573 11.170 4.098 1.00 90.19 89 PRO A C 1
ATOM 640 O O . PRO A 1 89 ? -9.964 10.448 4.894 1.00 90.19 89 PRO A O 1
ATOM 643 N N . PRO A 1 90 ? -9.927 11.863 3.143 1.00 87.25 90 PRO A N 1
ATOM 644 C CA . PRO A 1 90 ? -8.484 11.776 2.972 1.00 87.25 90 PRO A CA 1
ATOM 645 C C . PRO A 1 90 ? -7.737 12.323 4.184 1.00 87.25 90 PRO A C 1
ATOM 647 O O . PRO A 1 90 ? -8.004 13.426 4.673 1.00 87.25 90 PRO A O 1
ATOM 650 N N . GLY A 1 91 ? -6.751 11.549 4.640 1.00 89.19 91 GLY A N 1
ATOM 651 C CA . GLY A 1 91 ? -5.768 12.018 5.606 1.00 89.19 91 GLY A CA 1
ATOM 652 C C . GLY A 1 91 ? -4.979 13.205 5.048 1.00 89.19 91 GLY A C 1
ATOM 653 O O . GLY A 1 91 ? -4.787 13.337 3.840 1.00 89.19 91 GLY A O 1
ATOM 654 N N . ARG A 1 92 ? -4.502 14.082 5.936 1.00 89.75 92 ARG A N 1
ATOM 655 C CA . ARG A 1 92 ? -3.656 15.231 5.554 1.00 89.75 92 ARG A CA 1
ATOM 656 C C . ARG A 1 92 ? -2.161 14.931 5.646 1.00 89.75 92 ARG A C 1
ATOM 658 O O . ARG A 1 92 ? -1.365 15.626 5.026 1.00 89.75 92 ARG A O 1
ATOM 665 N N . GLN A 1 93 ? -1.797 13.923 6.433 1.00 93.38 93 GLN A N 1
ATOM 666 C CA . GLN A 1 93 ? -0.426 13.496 6.691 1.00 93.38 93 GLN A CA 1
ATOM 667 C C . GLN A 1 93 ? -0.411 12.029 7.131 1.00 93.38 93 GLN A C 1
ATOM 669 O O . GLN A 1 93 ? -1.435 11.505 7.572 1.00 93.38 93 GLN A O 1
ATOM 674 N N . VAL A 1 94 ? 0.753 11.394 7.011 1.00 93.88 94 VAL A N 1
ATOM 675 C CA . VAL A 1 94 ? 1.035 10.068 7.573 1.00 93.88 94 VAL A CA 1
ATOM 676 C C . VAL A 1 94 ? 1.703 10.210 8.955 1.00 93.88 94 VAL A C 1
ATOM 678 O O . VAL A 1 94 ? 2.410 11.197 9.164 1.00 93.88 94 VAL A O 1
ATOM 681 N N . PRO A 1 95 ? 1.519 9.257 9.890 1.00 96.50 95 PRO A N 1
ATOM 682 C CA . PRO A 1 95 ? 0.633 8.095 9.792 1.00 96.50 95 PRO A CA 1
ATOM 683 C C . PRO A 1 95 ? -0.856 8.476 9.800 1.00 96.50 95 PRO A C 1
ATOM 685 O O . PRO A 1 95 ? -1.253 9.433 10.463 1.00 96.50 95 PRO A O 1
ATOM 688 N N . VAL A 1 96 ? -1.694 7.687 9.121 1.00 96.06 96 VAL A N 1
ATOM 689 C CA . VAL A 1 96 ? -3.163 7.785 9.214 1.00 96.06 96 VAL A CA 1
ATOM 690 C C . VAL A 1 96 ? -3.764 6.445 9.629 1.00 96.06 96 VAL A C 1
ATOM 692 O O . VAL A 1 96 ? -3.311 5.396 9.182 1.00 96.06 96 VAL A O 1
ATOM 695 N N . LYS A 1 97 ? -4.779 6.473 10.498 1.00 95.81 97 LYS A N 1
ATOM 696 C CA . LYS A 1 97 ? -5.547 5.285 10.893 1.00 95.81 97 LYS A CA 1
ATOM 697 C C . LYS A 1 97 ? -6.822 5.207 10.066 1.00 95.81 97 LYS A C 1
ATOM 699 O O . LYS A 1 97 ? -7.583 6.171 10.055 1.00 95.81 97 LYS A O 1
ATOM 704 N N . VAL A 1 98 ? -7.050 4.080 9.402 1.00 95.62 98 VAL A N 1
ATOM 705 C CA . VAL A 1 98 ? -8.238 3.858 8.568 1.00 95.62 98 VAL A CA 1
ATOM 706 C C . VAL A 1 98 ? -8.774 2.451 8.808 1.00 95.62 98 VAL A C 1
ATOM 708 O O . VAL A 1 98 ? -8.004 1.494 8.914 1.00 95.62 98 VAL A O 1
ATOM 711 N N . SER A 1 99 ? -10.096 2.332 8.906 1.00 94.00 99 SER A N 1
ATOM 712 C CA . SER A 1 99 ? -10.775 1.039 8.980 1.00 94.00 99 SER A CA 1
ATOM 713 C C . SER A 1 99 ? -10.912 0.437 7.584 1.00 94.00 99 SER A C 1
ATOM 715 O O . SER A 1 99 ? -11.393 1.098 6.666 1.00 94.00 99 SER A O 1
ATOM 717 N N . VAL A 1 100 ? -10.505 -0.820 7.434 1.00 92.31 100 VAL A N 1
ATOM 718 C CA . VAL A 1 100 ? -10.671 -1.623 6.219 1.00 92.31 100 VAL A CA 1
ATOM 719 C C . VAL A 1 100 ? -11.399 -2.902 6.618 1.00 92.31 100 VAL A C 1
ATOM 721 O O . VAL A 1 100 ? -10.831 -3.768 7.289 1.00 92.31 100 VAL A O 1
ATOM 724 N N . GLY A 1 101 ? -12.685 -2.986 6.268 1.00 87.75 101 GLY A N 1
ATOM 725 C CA . GLY A 1 101 ? -13.597 -3.958 6.875 1.00 87.75 101 GLY A CA 1
ATOM 726 C C . GLY A 1 101 ? -13.688 -3.747 8.391 1.00 87.75 101 GLY A C 1
ATOM 727 O O . GLY A 1 101 ? -13.753 -2.611 8.860 1.00 87.75 101 GLY A O 1
ATOM 728 N N . ASP A 1 102 ? -13.615 -4.834 9.157 1.00 89.50 102 ASP A N 1
ATOM 729 C CA . ASP A 1 102 ? -13.698 -4.814 10.627 1.00 89.50 102 ASP A CA 1
ATOM 730 C C . ASP A 1 102 ? -12.339 -4.612 11.321 1.00 89.50 102 ASP A C 1
ATOM 732 O O . ASP A 1 102 ? -12.188 -4.887 12.512 1.00 89.50 102 ASP A O 1
ATOM 736 N N . GLN A 1 103 ? -11.304 -4.202 10.584 1.00 93.69 103 GLN A N 1
ATOM 737 C CA . GLN A 1 103 ? -9.942 -4.053 11.100 1.00 93.69 103 GLN A CA 1
ATOM 738 C C . GLN A 1 103 ? -9.443 -2.624 10.896 1.00 93.69 103 GLN A C 1
ATOM 740 O O . GLN A 1 103 ? -9.629 -2.030 9.837 1.00 93.69 103 GLN A O 1
ATOM 745 N N . THR A 1 104 ? -8.775 -2.069 11.907 1.00 94.94 104 THR A N 1
ATOM 746 C CA . THR A 1 104 ? -8.089 -0.776 11.786 1.00 94.94 104 THR A CA 1
ATOM 747 C C . THR A 1 104 ? -6.652 -1.001 11.348 1.00 94.94 104 THR A C 1
ATOM 749 O O . THR A 1 104 ? -5.952 -1.821 11.935 1.00 94.94 104 THR A O 1
ATOM 752 N N . PHE A 1 105 ? -6.197 -0.241 10.358 1.00 97.00 105 PHE A N 1
ATOM 753 C CA . PHE A 1 105 ? -4.812 -0.236 9.904 1.00 97.00 105 PHE A CA 1
ATOM 754 C C . PHE A 1 105 ? -4.205 1.160 10.031 1.00 97.00 105 PHE A C 1
ATOM 756 O O . PHE A 1 105 ? -4.895 2.175 9.922 1.00 97.00 105 PHE A O 1
ATOM 763 N N . ILE A 1 106 ? -2.899 1.199 10.263 1.00 97.44 106 ILE A N 1
ATOM 764 C CA . ILE A 1 106 ? -2.054 2.382 10.199 1.00 97.44 106 ILE A CA 1
ATOM 765 C C . ILE A 1 106 ? -1.383 2.389 8.829 1.00 97.44 106 ILE A C 1
ATOM 767 O O . ILE A 1 106 ? -0.698 1.437 8.463 1.00 97.44 106 ILE A O 1
ATOM 771 N N . PHE A 1 107 ? -1.556 3.479 8.095 1.00 97.88 107 PHE A N 1
ATOM 772 C CA . PHE A 1 107 ? -0.889 3.711 6.825 1.00 97.88 107 PHE A CA 1
ATOM 773 C C . PHE A 1 107 ? 0.254 4.699 7.023 1.00 97.88 107 PHE A C 1
ATOM 775 O O . PHE A 1 107 ? 0.039 5.800 7.541 1.00 97.88 107 PHE A O 1
ATOM 782 N N . THR A 1 108 ? 1.456 4.323 6.597 1.00 97.62 108 THR A N 1
ATOM 78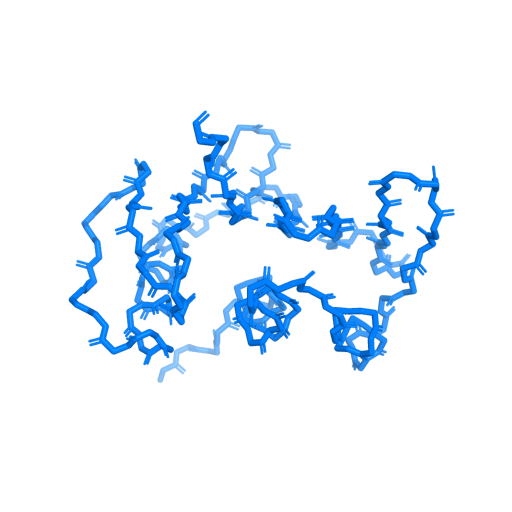3 C CA . THR A 1 108 ? 2.649 5.179 6.606 1.00 97.62 108 THR A CA 1
ATOM 784 C C . THR A 1 108 ? 3.268 5.266 5.218 1.00 97.62 108 THR A C 1
ATOM 786 O O . THR A 1 108 ? 3.077 4.395 4.371 1.00 97.62 108 THR A O 1
ATOM 789 N N . HIS A 1 109 ? 3.991 6.359 4.985 1.00 97.44 109 HIS A N 1
ATOM 790 C CA . HIS A 1 109 ? 4.821 6.549 3.805 1.00 97.44 109 HIS A CA 1
ATOM 791 C C . HIS A 1 109 ? 6.170 7.106 4.264 1.00 97.44 109 HIS A C 1
ATOM 793 O O . HIS A 1 109 ? 6.217 8.232 4.764 1.00 97.44 109 HIS A O 1
ATOM 799 N N . ASP A 1 110 ? 7.230 6.308 4.157 1.00 94.50 110 ASP A N 1
ATOM 800 C CA . ASP A 1 110 ? 8.602 6.732 4.452 1.00 94.50 110 ASP A CA 1
ATOM 801 C C . ASP A 1 110 ? 9.371 7.015 3.158 1.00 94.50 110 ASP A C 1
ATOM 803 O O . ASP A 1 110 ? 9.182 6.325 2.159 1.00 94.50 110 ASP A O 1
ATOM 807 N N . ARG A 1 111 ? 10.218 8.050 3.189 1.00 92.88 111 ARG A N 1
ATOM 808 C CA . ARG A 1 111 ? 10.973 8.543 2.023 1.00 92.88 111 ARG A CA 1
ATOM 809 C C . ARG A 1 111 ? 12.492 8.550 2.241 1.00 92.88 111 ARG A C 1
ATOM 811 O O . ARG A 1 111 ? 13.242 9.144 1.464 1.00 92.88 111 ARG A O 1
ATOM 818 N N . ASN A 1 112 ? 12.968 7.957 3.337 1.00 88.88 112 ASN A N 1
ATOM 819 C CA . ASN A 1 112 ? 14.371 8.018 3.737 1.00 88.88 112 ASN A CA 1
ATOM 820 C C . ASN A 1 112 ? 15.151 6.835 3.144 1.00 88.88 112 ASN A C 1
ATOM 822 O O . ASN A 1 112 ? 15.126 5.730 3.672 1.00 88.88 112 ASN A O 1
ATOM 826 N N . GLY A 1 113 ? 15.884 7.070 2.049 1.00 82.12 113 GLY A N 1
ATOM 827 C CA . GLY A 1 113 ? 16.683 6.027 1.379 1.00 82.12 113 GLY A CA 1
ATOM 828 C C . GLY A 1 113 ? 15.904 5.159 0.378 1.00 82.12 113 GLY A C 1
ATOM 829 O O . GLY A 1 113 ? 16.428 4.159 -0.106 1.00 82.12 113 GLY A O 1
ATOM 830 N N . GLY A 1 114 ? 14.673 5.555 0.059 1.00 91.56 114 GLY A N 1
ATOM 831 C CA . GLY A 1 114 ? 13.738 4.900 -0.857 1.00 91.56 114 GLY A CA 1
ATOM 832 C C . GLY A 1 114 ? 12.346 5.503 -0.679 1.00 91.56 114 GLY A C 1
ATOM 833 O O . GLY A 1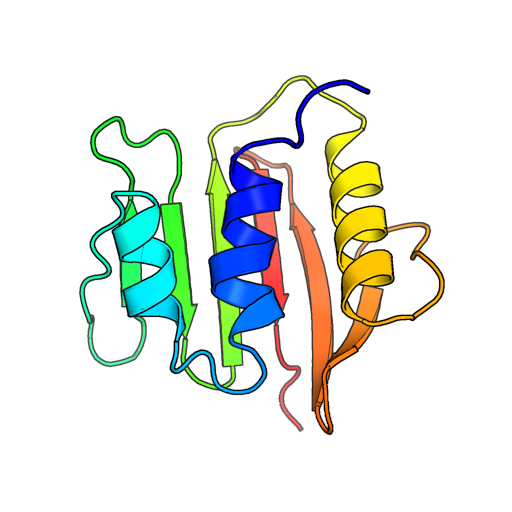 114 ? 12.206 6.445 0.092 1.00 91.56 114 GLY A O 1
ATOM 834 N N . GLU A 1 115 ? 11.330 4.967 -1.346 1.00 95.88 115 GLU A N 1
ATOM 835 C CA . GLU A 1 115 ? 9.930 5.163 -0.947 1.00 95.88 115 GLU A CA 1
ATOM 836 C C . GLU A 1 115 ? 9.419 3.849 -0.342 1.00 95.88 115 GLU A C 1
ATOM 838 O O . GLU A 1 115 ? 9.668 2.776 -0.898 1.00 95.88 115 GLU A O 1
ATOM 843 N N . ALA A 1 116 ? 8.707 3.914 0.780 1.00 97.50 116 ALA A N 1
ATOM 844 C CA . ALA A 1 116 ? 8.075 2.764 1.418 1.00 97.50 116 ALA A CA 1
ATOM 845 C C . ALA A 1 116 ? 6.639 3.106 1.818 1.00 97.50 116 ALA A C 1
ATOM 847 O O . ALA A 1 116 ? 6.403 3.858 2.764 1.00 97.50 116 ALA A O 1
ATOM 848 N N . TYR A 1 117 ? 5.677 2.535 1.101 1.00 98.25 117 TYR A N 1
ATOM 849 C CA . TYR A 1 117 ? 4.251 2.624 1.397 1.00 98.25 117 TYR A CA 1
ATOM 850 C C . TYR A 1 117 ? 3.867 1.417 2.243 1.00 98.25 117 TYR A C 1
ATOM 852 O O . TYR A 1 117 ? 4.062 0.287 1.798 1.00 98.25 117 TYR A O 1
ATOM 860 N N . VAL A 1 118 ? 3.328 1.628 3.443 1.00 98.06 118 VAL A N 1
ATOM 861 C CA . VAL A 1 118 ? 3.065 0.545 4.403 1.00 98.06 118 VAL A CA 1
ATOM 862 C C . VAL A 1 118 ? 1.629 0.608 4.908 1.00 98.06 118 VAL A C 1
ATOM 864 O O . VAL A 1 118 ? 1.110 1.680 5.214 1.00 98.06 118 VAL A O 1
ATOM 867 N N . MET A 1 119 ? 1.002 -0.561 5.013 1.00 97.94 119 MET A N 1
ATOM 868 C CA . MET A 1 119 ? -0.252 -0.822 5.712 1.00 97.94 119 MET A CA 1
ATOM 869 C C . MET A 1 119 ? 0.039 -1.790 6.854 1.00 97.94 119 MET A C 1
ATOM 871 O O . MET A 1 119 ? 0.345 -2.955 6.611 1.00 97.94 119 MET A O 1
ATOM 875 N N . LEU A 1 120 ? -0.070 -1.317 8.091 1.00 97.38 120 LEU A N 1
ATOM 876 C CA . LEU A 1 120 ? 0.232 -2.083 9.298 1.00 97.38 120 LEU A CA 1
ATOM 877 C C . LEU A 1 120 ? -1.022 -2.234 10.154 1.00 97.38 120 LEU A C 1
ATOM 879 O O . LEU A 1 120 ? -1.667 -1.247 10.503 1.00 97.38 120 LEU A O 1
ATOM 883 N N . ARG A 1 121 ? -1.357 -3.459 10.543 1.00 95.12 121 ARG A N 1
ATOM 884 C CA . ARG A 1 121 ? -2.334 -3.705 11.599 1.00 95.12 121 ARG A CA 1
ATOM 885 C C . ARG A 1 121 ? -1.629 -3.493 12.944 1.00 95.12 121 ARG A C 1
ATOM 887 O O . ARG A 1 121 ? -0.679 -4.225 13.219 1.00 95.12 121 ARG A O 1
ATOM 894 N N . PRO A 1 122 ? -2.042 -2.514 13.767 1.00 86.88 122 PRO A N 1
ATOM 895 C CA . PRO A 1 122 ? -1.504 -2.387 15.112 1.00 86.88 122 PRO A CA 1
ATOM 896 C C . PRO A 1 122 ? -1.840 -3.654 15.902 1.00 86.88 122 PRO A C 1
ATOM 898 O O . PRO A 1 122 ? -2.949 -4.181 15.782 1.00 86.88 122 PRO A O 1
ATOM 901 N N . GLU A 1 123 ? -0.880 -4.155 16.676 1.00 74.25 123 GLU A N 1
ATOM 902 C CA . GLU A 1 123 ? -1.148 -5.243 17.614 1.00 74.25 123 GLU A CA 1
ATOM 903 C 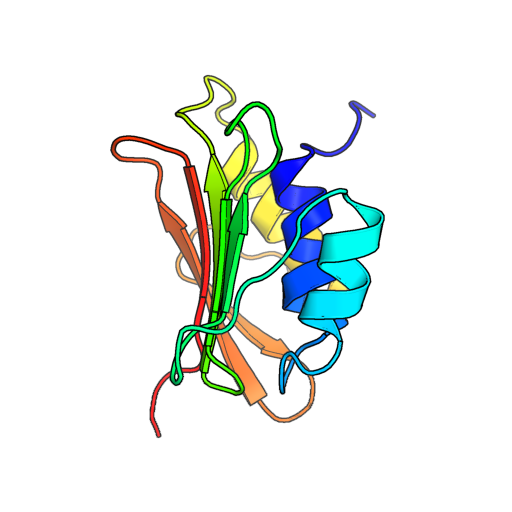C . GLU A 1 123 ? -2.217 -4.787 18.631 1.00 74.25 123 GLU A C 1
ATOM 905 O O . GLU A 1 123 ? -2.224 -3.606 19.002 1.00 74.25 123 GLU A O 1
ATOM 910 N N . PRO A 1 124 ? -3.162 -5.669 19.006 1.00 56.88 124 PRO A N 1
ATOM 911 C CA . PRO A 1 124 ? -4.179 -5.370 20.012 1.00 56.88 124 PRO A CA 1
ATOM 912 C C . PRO A 1 124 ? -3.599 -5.144 21.414 1.00 56.88 124 PRO A C 1
ATOM 914 O O . PRO A 1 124 ? -2.543 -5.735 21.734 1.00 56.88 124 PRO A O 1
#